Protein AF-F3GR98-F1 (afdb_monomer_lite)

Organism: NCBI:txid629263

Structure (mmCIF, N/CA/C/O backbone):
data_AF-F3GR98-F1
#
_entry.id   AF-F3GR98-F1
#
loop_
_atom_site.group_PDB
_atom_site.id
_atom_site.type_symbol
_atom_site.label_atom_id
_atom_site.label_alt_id
_atom_site.label_comp_id
_atom_site.label_asym_id
_atom_site.label_entity_id
_atom_site.label_seq_id
_atom_site.pdbx_PDB_ins_code
_atom_site.Cartn_x
_atom_site.Cartn_y
_atom_site.Cartn_z
_atom_site.occupancy
_atom_site.B_iso_or_equiv
_atom_site.auth_seq_id
_atom_site.auth_comp_id
_atom_site.auth_asym_id
_atom_site.auth_atom_id
_atom_site.pdbx_PDB_model_num
ATOM 1 N N . MET A 1 1 ? 7.134 28.060 3.180 1.00 73.94 1 MET A N 1
ATOM 2 C CA . MET A 1 1 ? 6.675 26.677 3.437 1.00 73.94 1 MET A CA 1
ATOM 3 C C . MET A 1 1 ? 5.792 26.274 2.267 1.00 73.94 1 MET A C 1
ATOM 5 O O . MET A 1 1 ? 4.845 27.001 2.011 1.00 73.94 1 MET A O 1
ATOM 9 N N . GLU A 1 2 ? 6.121 25.202 1.537 1.00 90.94 2 GLU A N 1
ATOM 10 C CA . GLU A 1 2 ? 5.406 24.806 0.300 1.00 90.94 2 GLU A CA 1
ATOM 11 C C . GLU A 1 2 ? 4.330 23.723 0.500 1.00 90.94 2 GLU A C 1
ATOM 13 O O . GLU A 1 2 ? 3.578 23.437 -0.425 1.00 90.94 2 GLU A O 1
ATOM 18 N N . PHE A 1 3 ? 4.214 23.135 1.699 1.00 93.25 3 PHE A N 1
ATOM 19 C CA . PHE A 1 3 ? 3.281 22.033 1.960 1.00 93.25 3 PHE A CA 1
ATOM 20 C C . PHE A 1 3 ? 2.429 22.267 3.210 1.00 93.25 3 PHE A C 1
ATOM 22 O O . PHE A 1 3 ? 2.918 22.774 4.220 1.00 93.25 3 PHE A O 1
ATOM 29 N N . LEU A 1 4 ? 1.166 21.833 3.141 1.00 94.44 4 LEU A N 1
ATOM 30 C CA . LEU A 1 4 ? 0.235 21.746 4.266 1.00 94.44 4 LEU A CA 1
ATOM 31 C C . LEU A 1 4 ? 0.169 20.283 4.749 1.00 94.44 4 LEU A C 1
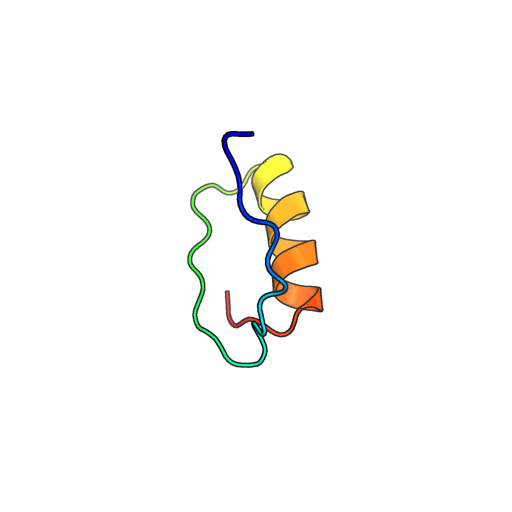ATOM 33 O O . LEU A 1 4 ? -0.275 19.424 3.984 1.00 94.44 4 LEU A O 1
ATOM 37 N N . PRO A 1 5 ? 0.598 19.960 5.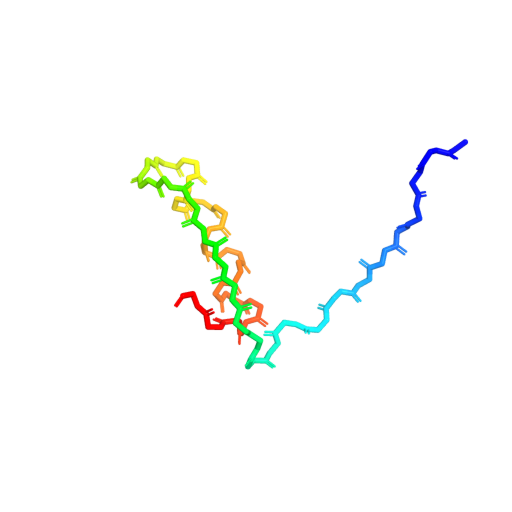980 1.00 95.25 5 PRO A N 1
ATOM 38 C CA . PRO A 1 5 ? 0.522 18.594 6.489 1.00 95.25 5 PRO A CA 1
ATOM 39 C C . PRO A 1 5 ? -0.928 18.200 6.804 1.00 95.25 5 PRO A C 1
ATOM 41 O O . PRO A 1 5 ? -1.631 18.921 7.510 1.00 95.25 5 PRO A O 1
ATOM 44 N N . LEU A 1 6 ? -1.361 17.035 6.310 1.00 94.69 6 LEU A N 1
ATOM 45 C CA . LEU A 1 6 ? -2.703 16.484 6.529 1.00 94.69 6 LEU A CA 1
ATOM 46 C C . LEU A 1 6 ? -2.646 14.991 6.871 1.00 94.69 6 LEU A C 1
ATOM 48 O O . LEU A 1 6 ? -1.867 14.234 6.286 1.00 94.69 6 LEU A O 1
ATOM 52 N N . PHE A 1 7 ? -3.541 14.558 7.760 1.00 95.88 7 PHE A N 1
ATOM 53 C CA . PHE A 1 7 ? -3.810 13.143 8.020 1.00 95.88 7 PHE A CA 1
ATOM 54 C C . PHE A 1 7 ? -4.979 12.672 7.152 1.00 95.88 7 PHE A C 1
ATOM 56 O O . PHE A 1 7 ? -6.055 13.267 7.179 1.00 95.88 7 PHE A O 1
ATOM 63 N N . HIS A 1 8 ? -4.778 11.597 6.392 1.00 95.12 8 HIS A N 1
ATOM 64 C CA . HIS A 1 8 ? -5.790 11.055 5.486 1.00 95.12 8 HIS A CA 1
ATOM 65 C C . HIS A 1 8 ? -6.463 9.832 6.115 1.00 95.12 8 HIS A C 1
ATOM 67 O O . HIS A 1 8 ? -5.780 8.925 6.588 1.00 95.12 8 HIS A O 1
ATOM 73 N N . ASN A 1 9 ? -7.798 9.774 6.082 1.00 96.25 9 ASN A N 1
ATOM 74 C CA . ASN A 1 9 ? -8.543 8.562 6.418 1.00 96.25 9 ASN A CA 1
ATOM 75 C C . ASN A 1 9 ? -8.734 7.718 5.152 1.00 96.25 9 ASN A C 1
ATOM 77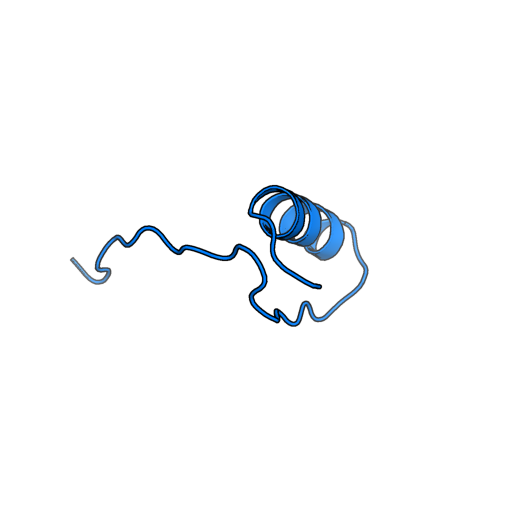 O O . ASN A 1 9 ? -9.568 8.039 4.306 1.00 96.25 9 ASN A O 1
ATOM 81 N N . LEU A 1 10 ? -7.948 6.652 5.019 1.00 96.62 10 LEU A N 1
ATOM 82 C CA . LEU A 1 10 ? -7.983 5.775 3.848 1.00 96.62 10 LEU A CA 1
ATOM 83 C C . LEU A 1 10 ? -8.880 4.546 4.033 1.00 96.62 10 LEU A C 1
ATOM 85 O O . LEU A 1 10 ? -9.018 3.762 3.098 1.00 96.62 10 LEU A O 1
ATOM 89 N N . ARG A 1 11 ? -9.518 4.371 5.196 1.00 97.56 11 ARG A N 1
ATOM 90 C CA . ARG A 1 11 ? -10.333 3.186 5.483 1.00 97.56 11 ARG A CA 1
ATOM 91 C C . ARG A 1 11 ? -11.487 3.049 4.484 1.00 97.56 11 ARG A C 1
ATOM 93 O O . ARG A 1 11 ? -12.391 3.878 4.469 1.00 97.56 11 ARG A O 1
ATOM 100 N N . GLY A 1 12 ? -11.473 1.977 3.693 1.00 96.69 12 GLY A N 1
ATOM 101 C CA . GLY A 1 12 ? -12.478 1.696 2.661 1.00 96.69 12 GLY A CA 1
ATOM 102 C C . GLY A 1 12 ? -12.348 2.547 1.391 1.00 96.69 12 GLY A C 1
ATOM 103 O O . GLY A 1 12 ? -13.154 2.399 0.473 1.00 96.69 12 GLY A O 1
ATOM 104 N N . SER A 1 13 ? -11.341 3.417 1.311 1.00 97.12 13 SER A N 1
ATOM 105 C CA . SER A 1 13 ? -11.080 4.245 0.134 1.00 97.12 13 SER A CA 1
ATOM 106 C C . SER A 1 13 ? -10.420 3.421 -0.969 1.00 97.12 13 SER A C 1
ATOM 108 O O . SER A 1 13 ? -9.536 2.613 -0.694 1.00 97.12 13 SER A O 1
ATOM 110 N N . ARG A 1 14 ? -10.818 3.652 -2.226 1.00 97.19 14 ARG A N 1
ATOM 111 C CA . ARG A 1 14 ? -10.161 3.057 -3.400 1.00 97.19 14 ARG A CA 1
ATOM 112 C C . ARG A 1 14 ? -8.879 3.815 -3.728 1.00 97.19 14 ARG A C 1
ATOM 114 O O . ARG A 1 14 ? -8.911 5.040 -3.847 1.00 97.19 14 ARG A O 1
ATOM 121 N N . VAL A 1 15 ? -7.778 3.094 -3.909 1.00 96.75 15 VAL A N 1
ATOM 122 C CA . VAL A 1 15 ? -6.458 3.656 -4.220 1.00 96.75 15 VAL A CA 1
ATOM 123 C C . VAL A 1 15 ? -5.840 2.883 -5.378 1.00 96.75 15 VAL A C 1
ATOM 125 O O . VAL A 1 15 ? -5.975 1.674 -5.450 1.00 96.75 15 VAL A O 1
ATOM 128 N N . LEU A 1 16 ? -5.145 3.580 -6.278 1.00 97.19 16 LEU A N 1
ATOM 129 C CA . LEU A 1 16 ? -4.398 2.961 -7.371 1.00 97.19 16 LEU A CA 1
ATOM 130 C C . LEU A 1 16 ? -2.897 3.056 -7.094 1.00 97.19 16 LEU A C 1
ATOM 132 O O . LEU A 1 16 ? -2.366 4.149 -6.891 1.00 97.19 16 LEU A O 1
ATOM 136 N N . VAL A 1 17 ? -2.202 1.922 -7.160 1.00 96.31 17 VAL A N 1
ATOM 137 C CA . VAL A 1 17 ? -0.737 1.871 -7.191 1.00 96.31 17 VAL A CA 1
ATOM 138 C C . VAL A 1 17 ? -0.291 1.426 -8.578 1.00 96.31 17 VAL A C 1
ATOM 140 O O . VAL A 1 17 ? -0.733 0.400 -9.084 1.00 96.31 17 VAL A O 1
ATOM 143 N N . VAL A 1 18 ? 0.601 2.199 -9.200 1.00 97.50 18 VAL A N 1
ATOM 144 C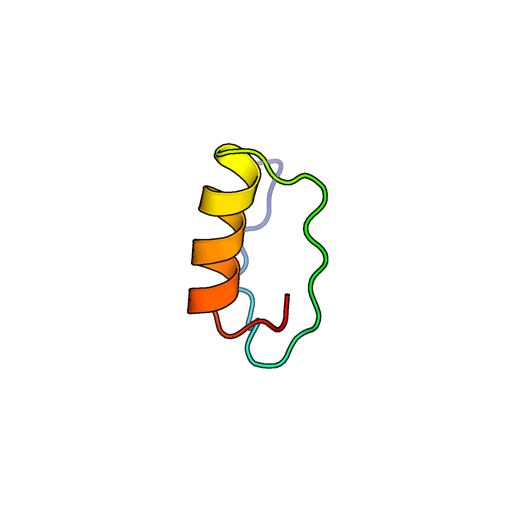 CA . VAL A 1 18 ? 1.170 1.872 -10.514 1.00 97.50 18 VAL A CA 1
ATOM 145 C C . VAL A 1 18 ? 2.592 1.338 -10.346 1.00 97.50 18 VAL A C 1
ATOM 147 O O . VAL A 1 18 ? 3.445 1.996 -9.747 1.00 97.50 18 VAL A O 1
ATOM 150 N N . GLY A 1 19 ? 2.844 0.153 -10.908 1.00 96.19 19 GLY A N 1
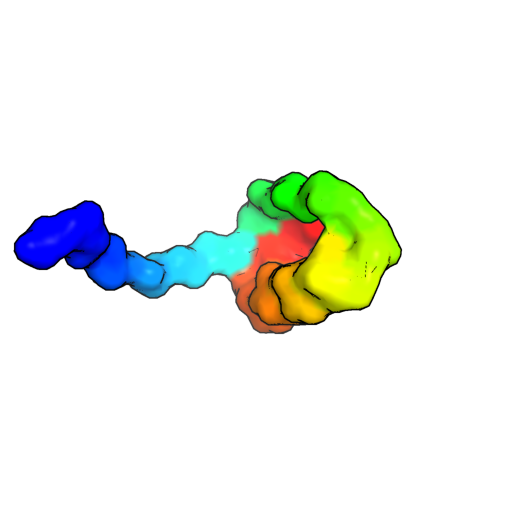ATOM 151 C CA . GLY A 1 19 ? 4.118 -0.569 -10.832 1.00 96.19 19 GLY A CA 1
ATOM 152 C C . GLY A 1 19 ? 4.100 -1.730 -9.827 1.00 96.19 19 GLY A C 1
ATOM 153 O O . GLY A 1 19 ? 3.298 -1.742 -8.903 1.00 96.19 19 GLY A O 1
ATOM 154 N N . GLY A 1 20 ? 4.994 -2.711 -10.014 1.00 95.94 20 GLY A N 1
ATOM 155 C CA . GLY A 1 20 ? 5.036 -3.961 -9.227 1.00 95.94 20 GLY A CA 1
ATOM 156 C C . GLY A 1 20 ? 6.400 -4.313 -8.617 1.00 95.94 20 GLY A C 1
ATOM 157 O O . GLY A 1 20 ? 6.600 -5.437 -8.174 1.00 95.94 20 GLY A O 1
ATOM 158 N N . GLY A 1 21 ? 7.356 -3.379 -8.622 1.00 98.12 21 GLY A N 1
ATOM 159 C CA . GLY A 1 21 ? 8.678 -3.580 -8.016 1.00 98.12 21 GLY A CA 1
ATOM 160 C C . GLY A 1 21 ? 8.693 -3.355 -6.499 1.00 98.12 21 GLY A C 1
ATOM 161 O O . GLY A 1 21 ? 7.683 -2.998 -5.891 1.00 98.12 21 GLY A O 1
ATOM 162 N N . GLU A 1 22 ? 9.871 -3.471 -5.882 1.00 98.31 22 GLU A N 1
ATOM 163 C CA . GLU A 1 22 ? 10.036 -3.333 -4.424 1.00 98.31 22 GLU A CA 1
ATOM 164 C C . GLU A 1 22 ? 9.497 -2.010 -3.856 1.00 98.31 22 GLU A C 1
ATOM 166 O O . GLU A 1 22 ? 8.907 -1.983 -2.775 1.00 98.31 22 GLU A O 1
ATOM 171 N N . ILE A 1 23 ? 9.644 -0.904 -4.594 1.00 97.62 23 ILE A N 1
ATOM 172 C CA . ILE A 1 23 ? 9.124 0.404 -4.168 1.00 97.62 23 ILE A CA 1
ATOM 173 C C . ILE A 1 23 ? 7.593 0.389 -4.114 1.00 97.62 23 ILE A C 1
ATOM 175 O O . ILE A 1 23 ? 7.010 0.907 -3.158 1.00 97.62 23 ILE A O 1
ATOM 179 N N . ALA A 1 24 ? 6.943 -0.203 -5.120 1.00 98.00 24 ALA A N 1
ATOM 180 C CA . ALA A 1 24 ? 5.491 -0.312 -5.160 1.00 98.00 24 ALA A CA 1
ATOM 181 C C . ALA A 1 24 ? 4.990 -1.204 -4.022 1.00 98.00 24 ALA A C 1
ATOM 183 O O . ALA A 1 24 ? 4.056 -0.817 -3.323 1.00 98.00 24 ALA A O 1
ATOM 184 N N . LEU A 1 25 ? 5.670 -2.322 -3.751 1.00 97.50 25 LEU A N 1
ATOM 185 C CA . LEU A 1 25 ? 5.363 -3.194 -2.617 1.00 97.50 25 LEU A CA 1
ATOM 186 C C . LEU A 1 25 ? 5.472 -2.449 -1.279 1.00 97.50 25 LEU A C 1
ATOM 188 O O . LEU A 1 25 ? 4.562 -2.523 -0.453 1.00 97.50 25 LEU A O 1
ATOM 192 N N . ARG A 1 26 ? 6.551 -1.684 -1.071 1.00 97.50 26 ARG A N 1
ATOM 193 C CA . ARG A 1 26 ? 6.749 -0.916 0.167 1.00 97.50 26 ARG A CA 1
ATOM 194 C C . ARG A 1 26 ? 5.646 0.121 0.381 1.00 97.50 26 ARG A C 1
ATOM 196 O O . ARG A 1 26 ? 5.149 0.249 1.494 1.00 97.50 26 ARG A O 1
ATOM 203 N N . LYS A 1 27 ? 5.257 0.848 -0.671 1.00 96.88 27 LYS A N 1
ATOM 204 C CA . LYS A 1 27 ? 4.177 1.847 -0.598 1.00 96.88 27 LYS A CA 1
ATOM 205 C C . LYS A 1 27 ? 2.805 1.196 -0.407 1.00 96.88 27 LYS A C 1
ATOM 207 O O . LYS A 1 27 ? 2.019 1.677 0.401 1.00 96.88 27 LYS A O 1
ATOM 212 N N . SER A 1 28 ? 2.551 0.089 -1.099 1.00 97.25 28 SER A N 1
ATOM 213 C CA . SER A 1 28 ? 1.282 -0.643 -1.020 1.00 97.25 28 SER A CA 1
ATOM 214 C C . SER A 1 28 ? 1.023 -1.184 0.382 1.00 97.25 28 SER A C 1
ATOM 216 O O . SER A 1 28 ? -0.102 -1.090 0.851 1.00 97.25 28 SER A O 1
ATOM 218 N N . ARG A 1 29 ? 2.054 -1.669 1.091 1.00 97.31 29 ARG A N 1
ATOM 219 C CA . ARG A 1 29 ? 1.921 -2.119 2.490 1.00 97.31 29 ARG A CA 1
ATOM 220 C C . ARG A 1 29 ? 1.401 -1.014 3.407 1.00 97.31 29 ARG A C 1
ATOM 222 O O . ARG A 1 29 ? 0.404 -1.217 4.080 1.00 97.31 29 ARG A O 1
ATOM 229 N N . LEU A 1 30 ? 2.002 0.178 3.349 1.00 96.81 30 LEU A N 1
ATOM 230 C CA . LEU A 1 30 ? 1.551 1.317 4.158 1.00 96.81 30 LEU A CA 1
ATOM 231 C C . LEU A 1 30 ? 0.098 1.714 3.845 1.00 96.81 30 LEU A C 1
ATOM 233 O O . LEU A 1 30 ? -0.665 2.047 4.747 1.00 96.81 30 LEU A O 1
ATOM 237 N N . ILE A 1 31 ? -0.284 1.686 2.566 1.00 96.81 31 ILE A N 1
ATOM 238 C CA . ILE A 1 31 ? -1.648 2.011 2.128 1.00 96.81 31 ILE A CA 1
ATOM 239 C C . ILE A 1 31 ? -2.647 0.937 2.596 1.00 96.81 31 ILE A C 1
ATOM 241 O O . ILE A 1 31 ? -3.735 1.277 3.061 1.00 96.81 31 ILE A O 1
ATOM 245 N N . ALA A 1 32 ? -2.273 -0.343 2.517 1.00 96.12 32 ALA A N 1
ATOM 246 C CA . ALA A 1 32 ? -3.085 -1.459 2.993 1.00 96.12 32 ALA A CA 1
ATOM 247 C C . ALA A 1 32 ? -3.270 -1.417 4.519 1.00 96.12 32 ALA A C 1
ATOM 249 O O . ALA A 1 32 ? -4.393 -1.558 4.999 1.00 96.12 32 ALA A O 1
ATOM 250 N N . ASP A 1 33 ? -2.205 -1.132 5.274 1.00 97.50 33 ASP A N 1
ATOM 251 C CA . ASP A 1 33 ? -2.256 -0.978 6.735 1.00 97.50 33 ASP A CA 1
ATOM 252 C C . ASP A 1 33 ? -3.150 0.203 7.155 1.00 97.50 33 ASP A C 1
ATOM 254 O O . ASP A 1 33 ? -3.803 0.165 8.199 1.00 97.50 33 ASP A O 1
ATOM 258 N N . ALA A 1 34 ? -3.254 1.239 6.313 1.00 97.25 34 ALA A N 1
ATOM 259 C CA . ALA A 1 34 ? -4.188 2.352 6.498 1.00 97.25 34 ALA A CA 1
ATOM 260 C C . ALA A 1 34 ? -5.660 1.991 6.181 1.00 97.25 34 ALA A C 1
ATOM 262 O O . ALA A 1 34 ? -6.554 2.827 6.346 1.00 97.25 34 ALA A O 1
ATOM 263 N N . GLY A 1 35 ? -5.931 0.755 5.751 1.00 97.06 35 GLY A N 1
ATOM 264 C CA . GLY A 1 35 ? -7.266 0.224 5.480 1.00 97.06 35 GLY A CA 1
ATOM 265 C C . GLY A 1 35 ? -7.822 0.571 4.101 1.00 97.06 35 GLY A C 1
ATOM 266 O O . GLY A 1 35 ? -9.038 0.479 3.909 1.00 97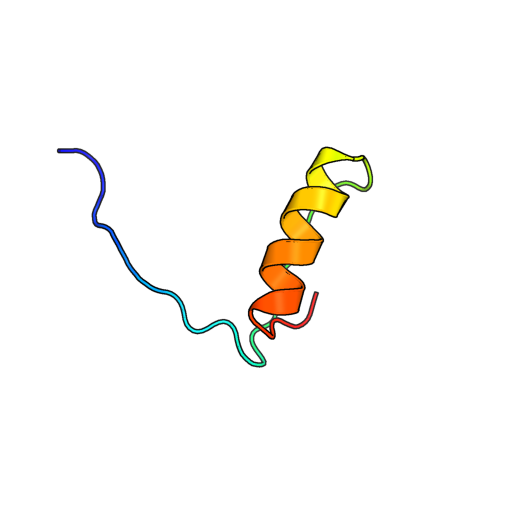.06 35 GLY A O 1
ATOM 267 N N . ALA A 1 36 ? -6.975 0.997 3.163 1.00 97.12 36 ALA A N 1
ATOM 268 C CA . ALA A 1 36 ? -7.408 1.285 1.802 1.00 97.12 36 ALA A CA 1
ATOM 269 C C . ALA A 1 36 ? -7.617 0.001 0.987 1.00 97.12 36 ALA A C 1
ATOM 271 O O . ALA A 1 36 ? -6.918 -0.996 1.174 1.00 97.12 36 ALA A O 1
ATOM 272 N N . GLY A 1 37 ? -8.560 0.052 0.048 1.00 91.94 37 GLY A N 1
ATOM 273 C CA . GLY A 1 37 ? -8.686 -0.944 -1.010 1.00 91.94 37 GLY A CA 1
ATOM 274 C C . GLY A 1 37 ? -7.719 -0.604 -2.139 1.00 91.94 37 GLY A C 1
ATOM 275 O O . GLY A 1 37 ? -7.900 0.423 -2.798 1.00 91.94 37 GLY A O 1
ATOM 276 N N . LEU A 1 38 ? -6.695 -1.443 -2.308 1.00 74.75 38 LEU A N 1
ATOM 277 C CA . LEU A 1 38 ? -5.746 -1.395 -3.425 1.00 74.75 38 LEU A CA 1
ATOM 278 C C . LEU A 1 38 ? -6.352 -1.959 -4.716 1.00 74.75 38 LEU A C 1
ATOM 280 O O . LEU A 1 38 ? -7.211 -2.865 -4.611 1.00 74.75 38 LEU A O 1
#

pLDDT: mean 95.23, std 5.16, range [73.94, 98.31]

Radius of gyration: 11.64 Å; chains: 1; bounding box: 22×31×19 Å

Secondary structure (DSSP, 8-state):
----------TT-B------SHHHHHHHHHHHHTT-B-

InterPro domains:
  IPR036291 NAD(P)-binding domain superfamily [SSF51735] (1-36)

Foldseek 3Di:
DPDDDDDDQQAANEDDQPDDDPVSVVVVVVSVVSNHDD

Sequence (38 aa):
MEFLPLFHNLRGSRVLVVGGGEIALRKSRLIADAGAGL